Protein AF-A0A2R6CBZ7-F1 (afdb_monomer_lite)

Sequence (76 aa):
MVVRVRVRKGNPYKLRPKAGRRPKRMGVKQWTYKLSDKRIAEGRARAKYSNMRVSGSYLVGEDGLYKWYEVVLLRD

Secondary structure (DSSP, 8-state):
-EEEEEEE-SPPPPPPPSS---GGG---TT---SS-HHHHHHHHHHHH-TTSEEEEEEEEEE-SSEEEEEEEEE--

pLDDT: mean 95.0, std 4.03, range [72.31, 98.69]

InterPro domains:
  IPR000439 Large ribosomal subunit protein eL15 [PF00827] (1-74)
  IPR000439 Large ribosomal subunit protein eL15 [PTHR11847] (2-74)
  IPR000439 Large ribosomal subunit protein eL15 [SM01384] (1-75)
  IPR012678 Ribosomal protein uL23/eL15/eS24 core domain superfamily [SSF54189] (2-74)
  IPR024794 Large ribosomal subunit protein eL15 core domain superfamily [G3DSA:3.40.1120.10] (1-76)

Structure (mmCIF, N/CA/C/O backbone):
data_AF-A0A2R6CBZ7-F1
#
_entry.id   AF-A0A2R6CBZ7-F1
#
loop_
_atom_site.group_PDB
_atom_site.id
_atom_site.type_symbol
_atom_site.label_atom_id
_atom_site.label_alt_id
_atom_site.label_comp_id
_atom_site.label_asym_id
_atom_site.label_entity_id
_atom_site.label_seq_id
_atom_site.pdbx_PDB_ins_code
_atom_site.Cartn_x
_atom_site.Cartn_y
_atom_site.Cartn_z
_atom_site.occupancy
_atom_site.B_iso_or_equiv
_atom_site.auth_seq_id
_atom_site.auth_comp_id
_atom_site.auth_asym_id
_atom_site.auth_atom_id
_atom_site.pdbx_PDB_model_num
ATOM 1 N N . MET A 1 1 ? -17.840 -2.725 11.000 1.00 92.56 1 MET A N 1
ATOM 2 C CA . MET A 1 1 ? -16.877 -3.849 11.061 1.00 92.56 1 MET A CA 1
ATOM 3 C C . MET A 1 1 ? -15.466 -3.349 10.797 1.00 92.56 1 MET A C 1
ATOM 5 O O . MET A 1 1 ? -15.310 -2.264 10.247 1.00 92.56 1 MET A O 1
ATOM 9 N N . VAL A 1 2 ? -14.453 -4.141 11.144 1.00 96.88 2 VAL A N 1
ATOM 10 C CA . VAL A 1 2 ? -13.043 -3.841 10.858 1.00 96.88 2 VAL A CA 1
ATOM 11 C C . VAL A 1 2 ? -12.447 -5.003 10.074 1.00 96.88 2 VAL A C 1
ATOM 13 O O . VAL A 1 2 ? -12.698 -6.159 10.406 1.00 96.88 2 VAL A O 1
ATOM 16 N N . VAL A 1 3 ? -11.686 -4.710 9.018 1.00 97.94 3 VAL A N 1
ATOM 17 C CA . VAL A 1 3 ? -11.040 -5.734 8.186 1.00 97.94 3 VAL A CA 1
ATOM 18 C C . VAL A 1 3 ? -9.551 -5.470 8.048 1.00 97.94 3 VAL A C 1
ATOM 20 O O . VAL A 1 3 ? -9.131 -4.345 7.783 1.00 97.94 3 VAL A O 1
ATOM 23 N N . ARG A 1 4 ? -8.742 -6.522 8.189 1.00 98.19 4 ARG A N 1
ATOM 24 C CA . ARG A 1 4 ? -7.292 -6.444 8.003 1.00 98.19 4 ARG A CA 1
ATOM 25 C C . ARG A 1 4 ? -6.932 -6.651 6.534 1.00 98.19 4 ARG A C 1
ATOM 27 O O . ARG A 1 4 ? -7.289 -7.660 5.929 1.00 98.19 4 ARG A O 1
ATOM 34 N N . VAL A 1 5 ? -6.197 -5.704 5.963 1.00 98.44 5 VAL A N 1
ATOM 35 C CA . VAL A 1 5 ? -5.755 -5.708 4.566 1.00 98.44 5 VAL A CA 1
ATOM 36 C C . VAL A 1 5 ? -4.237 -5.631 4.512 1.00 98.44 5 VAL A C 1
ATOM 38 O O . VAL A 1 5 ? -3.623 -4.724 5.068 1.00 98.44 5 VAL A O 1
ATOM 41 N N . ARG A 1 6 ? -3.623 -6.571 3.793 1.00 97.88 6 ARG A N 1
ATOM 42 C CA . ARG A 1 6 ? -2.183 -6.580 3.524 1.00 97.88 6 ARG A CA 1
ATOM 43 C C . ARG A 1 6 ? -1.882 -5.859 2.212 1.00 97.88 6 ARG A C 1
ATOM 45 O O . ARG A 1 6 ? -2.515 -6.153 1.195 1.00 97.88 6 ARG A O 1
ATOM 52 N N . VAL A 1 7 ? -0.885 -4.979 2.199 1.00 97.25 7 VAL A N 1
ATOM 53 C CA . VAL A 1 7 ? -0.359 -4.290 1.008 1.00 97.25 7 VAL A CA 1
ATOM 54 C C . VAL A 1 7 ? 1.127 -4.609 0.869 1.00 97.25 7 VAL A C 1
ATOM 56 O O . VAL A 1 7 ? 1.855 -4.595 1.854 1.00 97.25 7 VAL A O 1
ATOM 59 N N . ARG A 1 8 ? 1.574 -4.956 -0.343 1.00 95.75 8 ARG A N 1
ATOM 60 C CA . ARG A 1 8 ? 2.987 -5.261 -0.620 1.00 95.75 8 ARG A CA 1
ATOM 61 C C . ARG A 1 8 ? 3.785 -3.963 -0.677 1.00 95.75 8 ARG A C 1
ATOM 63 O O . ARG A 1 8 ? 3.345 -3.023 -1.331 1.00 95.75 8 ARG A O 1
ATOM 70 N N . LYS A 1 9 ? 4.944 -3.940 -0.022 1.00 93.44 9 LYS A N 1
ATOM 71 C CA . LYS A 1 9 ? 5.899 -2.834 -0.071 1.00 93.44 9 LYS A CA 1
ATOM 72 C C . LYS A 1 9 ? 6.566 -2.748 -1.444 1.00 93.44 9 LYS A C 1
ATOM 74 O O . LYS A 1 9 ? 6.767 -3.754 -2.128 1.00 93.44 9 LYS A O 1
ATOM 79 N N . GLY A 1 10 ? 6.972 -1.532 -1.792 1.00 90.69 10 GLY A N 1
ATOM 80 C CA . GLY A 1 10 ? 7.765 -1.244 -2.979 1.00 90.69 10 GLY A CA 1
ATOM 81 C C . GLY A 1 10 ? 6.941 -0.834 -4.193 1.00 90.69 10 GLY A C 1
ATOM 82 O O . GLY A 1 10 ? 5.717 -0.701 -4.152 1.00 90.69 10 GLY A O 1
ATOM 83 N N . ASN A 1 11 ? 7.657 -0.601 -5.289 1.00 90.06 11 ASN A N 1
ATOM 84 C CA . ASN A 1 11 ? 7.056 -0.085 -6.504 1.00 90.06 11 ASN A CA 1
ATOM 85 C C . ASN A 1 11 ? 6.211 -1.150 -7.206 1.00 90.06 11 ASN A C 1
ATOM 87 O O . ASN A 1 11 ? 6.604 -2.319 -7.282 1.00 90.06 11 ASN A O 1
ATOM 91 N N . PRO A 1 12 ? 5.070 -0.755 -7.779 1.00 87.12 12 PRO A N 1
ATOM 92 C CA . PRO A 1 12 ? 4.320 -1.635 -8.651 1.00 87.12 12 PRO A CA 1
ATOM 93 C C . PRO A 1 12 ? 5.068 -1.998 -9.922 1.00 87.12 12 PRO A C 1
ATOM 95 O O . PRO A 1 12 ? 5.885 -1.249 -10.457 1.00 87.12 12 PRO A O 1
ATOM 98 N N . TYR A 1 13 ? 4.679 -3.143 -10.468 1.00 88.94 13 TYR A N 1
ATOM 99 C CA . TYR A 1 13 ? 5.091 -3.525 -11.799 1.00 88.94 13 TYR A CA 1
ATOM 100 C C . TYR A 1 13 ? 4.340 -2.695 -12.846 1.00 88.94 13 TYR A C 1
ATOM 102 O O . TYR A 1 13 ? 3.110 -2.712 -12.909 1.00 88.94 13 TYR A O 1
ATOM 110 N N . LYS A 1 14 ? 5.091 -2.001 -13.702 1.00 91.19 14 LYS A N 1
ATOM 111 C CA . LYS A 1 14 ? 4.573 -1.369 -14.916 1.00 91.19 14 LYS A CA 1
ATOM 112 C C . LYS A 1 14 ? 4.957 -2.213 -16.125 1.00 91.19 14 LYS A C 1
ATOM 114 O O . LYS A 1 14 ? 6.139 -2.477 -16.346 1.00 91.19 14 LYS A O 1
ATOM 119 N N . LEU A 1 15 ? 3.968 -2.578 -16.941 1.00 93.12 15 LEU A N 1
ATOM 120 C CA . LEU A 1 15 ? 4.206 -3.325 -18.174 1.00 93.12 15 LEU A CA 1
ATOM 121 C C . LEU A 1 15 ? 5.080 -2.513 -19.143 1.00 93.12 15 LEU A C 1
ATOM 123 O O . LEU A 1 15 ? 4.834 -1.326 -19.385 1.00 93.12 15 LEU A O 1
ATOM 127 N N . ARG A 1 16 ? 6.101 -3.160 -19.715 1.00 93.12 16 ARG A N 1
ATOM 128 C CA . ARG A 1 16 ? 6.978 -2.531 -20.708 1.00 93.12 16 ARG A CA 1
ATOM 129 C C . ARG A 1 16 ? 6.224 -2.317 -22.027 1.00 93.12 16 ARG A C 1
ATOM 131 O O . ARG A 1 16 ? 5.633 -3.270 -22.535 1.00 93.12 16 ARG A O 1
ATOM 138 N N . PRO A 1 17 ? 6.250 -1.099 -22.606 1.00 94.44 17 PRO A N 1
ATOM 139 C CA . PRO A 1 17 ? 5.686 -0.864 -23.933 1.00 94.44 17 PRO A CA 1
ATOM 140 C C . PRO A 1 17 ? 6.334 -1.778 -24.983 1.00 94.44 17 PRO A C 1
ATOM 142 O O . PRO A 1 17 ? 7.555 -1.924 -24.987 1.00 94.44 17 PRO A O 1
ATOM 145 N N . LYS A 1 18 ? 5.521 -2.369 -25.871 1.00 95.44 18 LYS A N 1
ATOM 146 C CA . LYS A 1 18 ? 5.997 -3.229 -26.974 1.00 95.44 18 LYS A CA 1
ATOM 147 C C . LYS A 1 18 ? 6.431 -2.435 -28.214 1.00 95.44 18 LYS A C 1
ATOM 149 O O . LYS A 1 18 ? 7.381 -2.816 -28.880 1.00 95.44 18 LYS A O 1
ATOM 154 N N . ALA A 1 19 ? 5.744 -1.332 -28.515 1.00 95.62 19 ALA A N 1
ATOM 155 C CA . ALA A 1 19 ? 6.044 -0.468 -29.658 1.00 95.62 19 ALA A CA 1
ATOM 156 C C . ALA A 1 19 ? 7.034 0.654 -29.301 1.00 95.62 19 ALA A C 1
ATOM 158 O O . ALA A 1 19 ? 7.205 0.999 -28.128 1.00 95.62 19 ALA A O 1
ATOM 159 N N . GLY A 1 20 ? 7.616 1.282 -30.328 1.00 95.62 20 GLY A N 1
ATOM 160 C CA . GLY A 1 20 ? 8.529 2.415 -30.182 1.00 95.62 20 GLY A CA 1
ATOM 161 C C . GLY A 1 20 ? 7.933 3.579 -29.376 1.00 95.62 20 GLY A C 1
ATOM 162 O O . GLY A 1 20 ? 6.777 3.989 -29.556 1.00 95.62 20 GLY A O 1
ATOM 163 N N . ARG A 1 21 ? 8.732 4.125 -28.454 1.00 96.62 21 ARG A N 1
ATOM 164 C CA . ARG A 1 21 ? 8.406 5.304 -27.638 1.00 96.62 21 ARG A CA 1
ATOM 165 C C . ARG A 1 21 ? 9.653 6.159 -27.446 1.00 96.62 21 ARG A C 1
ATOM 167 O O . ARG A 1 21 ? 10.767 5.648 -27.420 1.00 96.62 21 ARG A O 1
ATOM 174 N N . ARG A 1 22 ? 9.450 7.465 -27.230 1.00 97.00 22 ARG A N 1
ATOM 175 C CA . ARG A 1 22 ? 10.532 8.379 -26.825 1.00 97.00 22 ARG A CA 1
ATOM 176 C C . ARG A 1 22 ? 11.244 7.826 -25.576 1.00 97.00 22 ARG A C 1
ATOM 178 O O . ARG A 1 22 ? 10.527 7.376 -24.675 1.00 97.00 22 ARG A O 1
ATOM 185 N N . PRO A 1 23 ? 12.582 7.936 -25.454 1.00 94.00 23 PRO A N 1
ATOM 186 C CA . PRO A 1 23 ? 13.348 7.364 -24.338 1.00 94.00 23 PRO A CA 1
ATOM 187 C C . PRO A 1 23 ? 12.768 7.683 -22.951 1.00 94.00 23 PRO A C 1
ATOM 189 O O . PRO A 1 23 ? 12.588 6.786 -22.129 1.00 94.00 23 PRO A O 1
ATOM 192 N N . LYS A 1 24 ? 12.307 8.926 -22.734 1.00 94.81 24 LYS A N 1
ATOM 193 C CA . LYS A 1 24 ? 11.672 9.357 -21.473 1.00 94.81 24 LYS A CA 1
ATOM 194 C C . LYS A 1 24 ? 10.405 8.584 -21.068 1.00 94.81 24 LYS A C 1
ATOM 196 O O . LYS A 1 24 ? 9.988 8.650 -19.919 1.00 94.81 24 LYS A O 1
ATOM 201 N N . ARG A 1 25 ? 9.751 7.872 -21.995 1.00 93.56 25 ARG A N 1
ATOM 202 C CA . ARG A 1 25 ? 8.538 7.067 -21.745 1.00 93.56 25 ARG A CA 1
ATOM 203 C C . ARG A 1 25 ? 8.819 5.561 -21.641 1.00 93.56 25 ARG A C 1
ATOM 205 O O . ARG A 1 25 ? 7.885 4.808 -21.374 1.00 93.56 25 ARG A O 1
ATOM 212 N N . MET A 1 26 ? 10.070 5.128 -21.819 1.00 94.31 26 MET A N 1
ATOM 213 C CA . MET A 1 26 ? 10.471 3.713 -21.760 1.00 94.31 26 MET A CA 1
ATOM 214 C C . MET A 1 26 ? 10.756 3.203 -20.337 1.00 94.31 26 MET A C 1
ATOM 216 O O . MET A 1 26 ? 10.874 1.995 -20.131 1.00 94.31 26 MET A O 1
ATOM 220 N N . GLY A 1 27 ? 10.845 4.097 -19.347 1.00 91.94 27 GLY A N 1
ATOM 221 C CA . GLY A 1 27 ? 11.080 3.738 -17.947 1.00 91.94 27 GLY A CA 1
ATOM 222 C C . GLY A 1 27 ? 9.934 2.925 -17.326 1.00 91.94 27 GLY A C 1
ATOM 223 O O . GLY A 1 27 ? 8.760 3.314 -17.403 1.00 91.94 27 GLY A O 1
ATOM 224 N N . VAL A 1 28 ? 10.296 1.804 -16.689 1.00 93.31 28 VAL A N 1
ATOM 225 C CA . VAL A 1 28 ? 9.360 0.886 -16.005 1.00 93.31 28 VAL A CA 1
ATOM 226 C C . VAL A 1 28 ? 9.725 0.575 -14.552 1.00 93.31 28 VAL A C 1
ATOM 228 O O . VAL A 1 28 ? 8.823 0.451 -13.735 1.00 93.31 28 VAL A O 1
ATOM 231 N N . LYS A 1 29 ? 11.018 0.476 -14.204 1.00 89.62 29 LYS A N 1
ATOM 232 C CA . LYS A 1 29 ? 11.466 -0.004 -12.879 1.00 89.62 29 LYS A CA 1
ATOM 233 C C . LYS A 1 29 ? 11.212 0.990 -11.736 1.00 89.62 29 LYS A C 1
ATOM 235 O O . LYS A 1 29 ? 10.865 0.586 -10.635 1.00 89.62 29 LYS A O 1
ATOM 240 N N . GLN A 1 30 ? 11.376 2.287 -11.991 1.00 88.44 30 GLN A N 1
ATOM 241 C CA . GLN A 1 30 ? 11.215 3.350 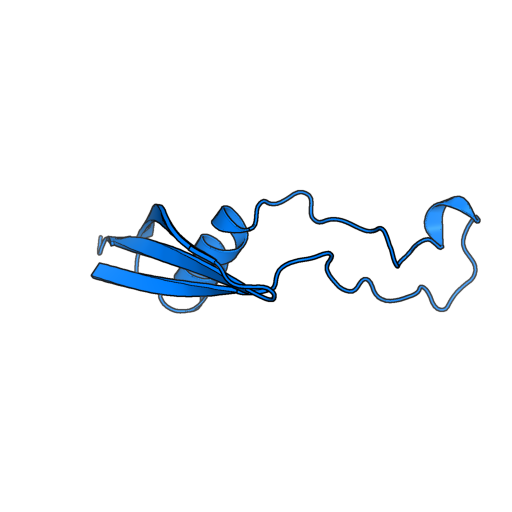-10.986 1.00 88.44 30 GLN A CA 1
ATOM 242 C C . GLN A 1 30 ? 9.837 4.022 -11.062 1.00 88.44 30 GLN A C 1
ATOM 244 O O . GLN A 1 30 ? 9.684 5.198 -10.750 1.00 88.44 30 GLN A O 1
ATOM 249 N N . TRP A 1 31 ? 8.825 3.303 -11.547 1.00 90.56 31 TRP A N 1
ATOM 250 C CA . TRP A 1 31 ? 7.476 3.842 -11.610 1.00 90.56 31 TRP A CA 1
ATOM 251 C C . TRP A 1 31 ? 6.771 3.654 -10.264 1.00 90.56 31 TRP A C 1
ATOM 253 O O . TRP A 1 31 ? 6.637 2.533 -9.782 1.00 90.56 31 TRP A O 1
ATOM 263 N N . THR A 1 32 ? 6.322 4.752 -9.665 1.00 90.50 32 THR A N 1
ATOM 264 C CA . THR A 1 32 ? 5.590 4.770 -8.396 1.00 90.50 32 THR A CA 1
ATOM 265 C C . THR A 1 32 ? 4.106 5.024 -8.635 1.00 90.50 32 THR A C 1
ATOM 267 O O . THR A 1 32 ? 3.706 5.697 -9.593 1.00 90.50 32 THR A O 1
ATOM 270 N N . TYR A 1 33 ? 3.262 4.503 -7.743 1.00 86.31 33 TYR A N 1
ATOM 271 C CA . TYR A 1 33 ? 1.872 4.936 -7.701 1.00 86.31 33 TYR A CA 1
ATOM 272 C C . TYR A 1 33 ? 1.782 6.387 -7.230 1.00 86.31 33 TYR A C 1
ATOM 274 O O . TYR A 1 33 ? 2.541 6.832 -6.376 1.00 86.31 33 TYR A O 1
ATOM 282 N N . LYS A 1 34 ? 0.775 7.101 -7.739 1.00 91.50 34 LYS A N 1
ATOM 283 C CA . LYS A 1 34 ? 0.343 8.382 -7.158 1.00 91.50 34 LYS A CA 1
ATOM 284 C C . LYS A 1 34 ? -0.493 8.198 -5.884 1.00 91.50 34 LYS A C 1
ATOM 286 O O . LYS A 1 34 ? -0.769 9.167 -5.189 1.00 91.50 34 LYS A O 1
ATOM 291 N N . LEU A 1 35 ? -0.952 6.973 -5.617 1.00 92.44 35 LEU A N 1
ATOM 292 C CA . LEU A 1 35 ? -1.741 6.625 -4.440 1.00 92.44 35 LEU A CA 1
ATOM 293 C C . LEU A 1 35 ? -0.838 6.099 -3.325 1.00 92.44 35 LEU A C 1
ATOM 295 O O . LEU A 1 35 ? 0.155 5.429 -3.593 1.00 92.44 35 LEU A O 1
ATOM 299 N N . SER A 1 36 ? -1.234 6.355 -2.080 1.00 94.38 36 SER A N 1
ATOM 300 C CA . SER A 1 36 ? -0.585 5.787 -0.901 1.00 94.38 36 SER A CA 1
ATOM 301 C C . SER A 1 36 ? -1.023 4.342 -0.646 1.00 94.38 36 SER A C 1
ATOM 303 O O . SER A 1 36 ? -2.148 3.954 -0.975 1.00 94.38 36 SER A O 1
ATOM 305 N N . ASP A 1 37 ? -0.168 3.569 0.028 1.00 95.44 37 ASP A N 1
ATOM 306 C CA . ASP A 1 37 ? -0.464 2.193 0.458 1.00 95.44 37 ASP A CA 1
ATOM 307 C C . ASP A 1 37 ? -1.771 2.105 1.265 1.00 95.44 37 ASP A C 1
ATOM 309 O O . ASP A 1 37 ? -2.567 1.186 1.070 1.00 95.44 37 ASP A O 1
ATOM 313 N N . LYS A 1 38 ? -2.041 3.115 2.104 1.00 96.50 38 LYS A N 1
ATOM 314 C CA . LYS A 1 38 ? -3.289 3.254 2.868 1.00 96.50 38 LYS A CA 1
ATOM 315 C C . LYS A 1 38 ? -4.520 3.305 1.951 1.00 96.50 38 LYS A C 1
ATOM 317 O O . LYS A 1 38 ? -5.457 2.533 2.135 1.00 96.50 38 LYS A O 1
ATOM 322 N N . ARG A 1 39 ? -4.499 4.145 0.906 1.00 97.12 39 ARG A N 1
ATOM 323 C CA . ARG A 1 39 ? -5.615 4.236 -0.058 1.00 97.12 39 ARG A CA 1
ATOM 324 C C . ARG A 1 39 ? -5.773 2.965 -0.889 1.00 97.12 39 ARG A C 1
ATOM 326 O O . ARG A 1 39 ? -6.890 2.606 -1.254 1.00 97.12 39 ARG A O 1
ATOM 333 N N . ILE A 1 40 ? -4.673 2.269 -1.178 1.00 96.88 40 ILE A N 1
ATOM 334 C CA . ILE A 1 40 ? -4.717 0.956 -1.835 1.00 96.88 40 ILE A CA 1
ATOM 335 C C . ILE A 1 40 ? -5.420 -0.062 -0.926 1.00 96.88 40 ILE A C 1
ATOM 337 O O . ILE A 1 40 ? -6.252 -0.832 -1.408 1.00 96.88 40 ILE A O 1
ATOM 341 N N . ALA A 1 41 ? -5.131 -0.057 0.379 1.00 98.06 41 ALA A N 1
ATOM 342 C CA . ALA A 1 41 ? -5.796 -0.928 1.344 1.00 98.06 41 ALA A CA 1
ATOM 343 C C . ALA A 1 41 ? -7.308 -0.656 1.425 1.00 98.06 41 ALA A C 1
ATOM 345 O O . ALA A 1 41 ? -8.108 -1.588 1.334 1.00 98.06 41 ALA A O 1
ATOM 346 N N . GLU A 1 42 ? -7.700 0.615 1.511 1.00 98.00 42 GLU A N 1
ATOM 347 C CA . GLU A 1 42 ? -9.104 1.047 1.513 1.00 98.00 42 GLU A CA 1
ATOM 348 C C . GLU A 1 42 ? -9.836 0.628 0.230 1.00 98.00 42 GLU A C 1
ATOM 350 O O . GLU A 1 42 ? -10.939 0.085 0.290 1.00 98.00 42 GLU A O 1
ATOM 355 N N . GLY A 1 43 ? -9.203 0.805 -0.935 1.00 97.69 43 GLY A N 1
ATOM 356 C CA . GLY A 1 43 ? -9.754 0.368 -2.219 1.00 97.69 43 GLY A CA 1
ATOM 357 C C . GLY A 1 43 ? -9.960 -1.148 -2.295 1.00 97.69 43 GLY A C 1
ATOM 358 O O . GLY A 1 43 ? -11.004 -1.600 -2.761 1.00 97.69 43 GLY A O 1
ATOM 359 N N . ARG A 1 44 ? -9.008 -1.943 -1.781 1.00 97.62 44 ARG A N 1
ATOM 360 C CA . ARG A 1 44 ? -9.140 -3.411 -1.693 1.00 97.62 44 ARG A CA 1
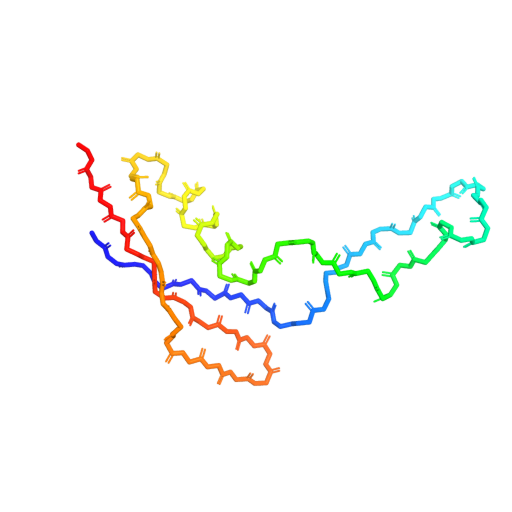ATOM 361 C C . ARG A 1 44 ? -10.294 -3.827 -0.781 1.00 97.62 44 ARG A C 1
ATOM 363 O O . ARG A 1 44 ? -11.041 -4.734 -1.139 1.00 97.62 44 ARG A O 1
ATOM 370 N N . ALA A 1 45 ? -10.450 -3.168 0.368 1.00 97.94 45 ALA A N 1
ATOM 371 C CA . ALA A 1 45 ? -11.559 -3.424 1.283 1.00 97.94 45 ALA A CA 1
ATOM 372 C C . ALA A 1 45 ? -12.909 -3.096 0.628 1.00 97.94 45 ALA A C 1
ATOM 374 O O . ALA A 1 45 ? -13.807 -3.934 0.647 1.00 97.94 45 ALA A O 1
ATOM 375 N N . ARG A 1 46 ? -13.023 -1.933 -0.026 1.00 97.19 46 ARG A N 1
ATOM 376 C CA . ARG A 1 46 ? -14.234 -1.519 -0.752 1.00 97.19 46 ARG A CA 1
ATOM 377 C C . ARG A 1 46 ? -14.593 -2.470 -1.894 1.00 97.19 46 ARG A C 1
ATOM 379 O O . ARG A 1 46 ? -15.763 -2.767 -2.088 1.00 97.19 46 ARG A O 1
ATOM 386 N N . ALA A 1 47 ? -13.602 -2.955 -2.642 1.00 97.00 47 ALA A N 1
ATOM 387 C CA . ALA A 1 47 ? -13.838 -3.906 -3.726 1.00 97.00 47 ALA A CA 1
ATOM 388 C C . ALA A 1 47 ? -14.365 -5.257 -3.213 1.00 97.00 47 ALA A C 1
ATOM 390 O O . ALA A 1 47 ? -15.191 -5.877 -3.874 1.00 97.00 47 ALA A O 1
ATOM 391 N N . LYS A 1 48 ? -13.904 -5.708 -2.037 1.00 97.00 48 LYS A N 1
ATOM 392 C CA . LYS A 1 48 ? -14.346 -6.970 -1.425 1.00 97.00 48 LYS A CA 1
ATOM 393 C C . LYS A 1 48 ? -15.700 -6.854 -0.714 1.00 97.00 48 LYS A C 1
ATOM 395 O O . LYS A 1 48 ? -16.479 -7.798 -0.759 1.00 97.00 48 LYS A O 1
ATOM 400 N N . TYR A 1 49 ? -15.967 -5.724 -0.062 1.00 95.94 49 TYR A N 1
ATOM 401 C CA . TYR A 1 49 ? -17.193 -5.457 0.699 1.00 95.94 49 TYR A CA 1
ATOM 402 C C . TYR A 1 49 ? -17.931 -4.268 0.082 1.00 95.94 49 TYR A C 1
ATOM 404 O O . TYR A 1 49 ? -17.968 -3.172 0.640 1.00 95.94 49 TYR A O 1
ATOM 412 N N . SER A 1 50 ? -18.468 -4.480 -1.118 1.00 94.25 50 SER A N 1
ATOM 413 C CA . SER A 1 50 ? -19.058 -3.427 -1.954 1.00 94.25 50 SER A CA 1
ATOM 414 C C . SER A 1 50 ? -20.341 -2.821 -1.381 1.00 94.25 50 SER A C 1
ATOM 416 O O . SER A 1 50 ? -20.654 -1.673 -1.679 1.00 94.25 50 SER A O 1
ATOM 418 N N . ASN A 1 51 ? -21.052 -3.563 -0.532 1.00 95.19 51 ASN A N 1
ATOM 419 C CA . ASN A 1 51 ? -22.256 -3.135 0.180 1.00 95.19 51 ASN A CA 1
ATOM 420 C C . ASN A 1 51 ? -21.967 -2.339 1.468 1.00 95.19 51 ASN A C 1
ATOM 422 O O . ASN A 1 51 ? -22.868 -2.146 2.280 1.00 95.19 51 ASN A O 1
ATOM 426 N N . MET A 1 52 ? -20.713 -1.947 1.703 1.00 95.75 52 MET A N 1
ATOM 427 C CA . MET A 1 52 ? -20.297 -1.226 2.903 1.00 95.75 52 MET A CA 1
ATOM 428 C C . MET A 1 52 ? -19.472 0.005 2.544 1.00 95.75 52 MET A C 1
ATOM 430 O O . MET A 1 52 ? -18.732 0.031 1.556 1.00 95.75 52 MET A O 1
ATOM 434 N N . ARG A 1 53 ? -19.555 1.029 3.391 1.00 96.25 53 ARG A N 1
ATOM 435 C CA . ARG A 1 53 ? -18.842 2.290 3.205 1.00 96.25 53 ARG A CA 1
ATOM 436 C C . ARG A 1 53 ? -17.554 2.313 4.018 1.00 96.25 53 ARG A C 1
ATOM 438 O O . ARG A 1 53 ? -17.550 2.045 5.218 1.00 96.25 53 ARG A O 1
ATOM 445 N N . VAL A 1 54 ? -16.443 2.669 3.372 1.00 97.56 54 VAL A N 1
ATOM 446 C CA . VAL A 1 54 ? -15.158 2.902 4.052 1.00 97.56 54 VAL A CA 1
ATOM 447 C C . VAL A 1 54 ? -15.235 4.215 4.824 1.00 97.56 54 VAL A C 1
ATOM 449 O O . VAL A 1 54 ? -15.444 5.266 4.223 1.00 97.56 54 VAL A O 1
ATOM 452 N N . SER A 1 55 ? -15.045 4.152 6.143 1.00 96.75 55 SER A N 1
ATOM 453 C CA . SER A 1 55 ? -14.967 5.340 7.002 1.00 96.75 55 SER A CA 1
ATOM 454 C C . SER A 1 55 ? -13.530 5.825 7.185 1.00 96.75 55 SER A C 1
ATOM 456 O O . SER A 1 55 ? -13.292 7.022 7.296 1.00 96.75 55 SER A O 1
ATOM 458 N N . GLY A 1 56 ? -12.569 4.903 7.242 1.00 96.81 56 GLY A N 1
ATOM 459 C CA . GLY A 1 56 ? -11.162 5.223 7.458 1.00 96.81 56 GLY A CA 1
ATOM 460 C C . GLY A 1 56 ? -10.312 3.976 7.657 1.00 96.81 56 GLY A C 1
ATOM 461 O O . GLY A 1 56 ? -10.813 2.851 7.632 1.00 96.81 56 GLY A O 1
ATOM 462 N N . SER A 1 57 ? -9.011 4.174 7.852 1.00 98.25 57 SER A N 1
ATOM 463 C CA . SER A 1 57 ? -8.070 3.085 8.112 1.00 98.25 57 SER A CA 1
ATOM 464 C C . SER A 1 57 ? -6.832 3.541 8.887 1.00 98.25 57 SER A C 1
ATOM 466 O O . SER A 1 57 ? -6.468 4.725 8.860 1.00 98.25 57 SER A O 1
ATOM 468 N N . TYR A 1 58 ? -6.168 2.597 9.554 1.00 98.19 58 TYR A N 1
ATOM 469 C CA . TYR A 1 58 ? -4.924 2.817 10.297 1.00 98.19 58 TYR A CA 1
ATOM 470 C C . TYR A 1 58 ? -3.919 1.680 10.077 1.00 98.19 58 TYR A C 1
ATOM 472 O O . TYR A 1 58 ? -4.289 0.566 9.705 1.00 98.19 58 TYR A O 1
ATOM 480 N N . LEU A 1 59 ? -2.630 1.9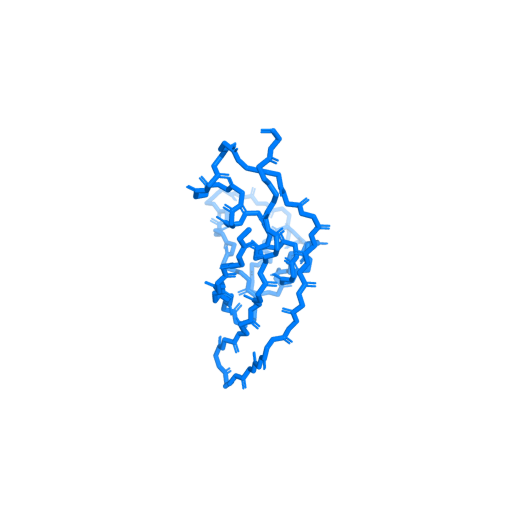94 10.244 1.00 98.06 59 LEU A N 1
ATOM 481 C CA . LEU A 1 59 ? -1.538 1.025 10.152 1.00 98.06 59 LEU A CA 1
ATOM 482 C C . LEU A 1 59 ? -1.513 0.182 11.430 1.00 98.06 59 LEU A C 1
ATOM 484 O O . LEU A 1 59 ? -1.574 0.730 12.524 1.00 98.06 59 LEU A O 1
ATOM 488 N N . VAL A 1 60 ? -1.396 -1.132 11.276 1.00 98.12 60 VAL A N 1
ATOM 489 C CA . VAL A 1 60 ? -1.294 -2.079 12.398 1.00 98.12 60 VAL A CA 1
ATOM 490 C C . VAL A 1 60 ? 0.147 -2.528 12.603 1.00 98.12 60 VAL A C 1
ATOM 492 O O . VAL A 1 60 ? 0.588 -2.747 13.723 1.00 98.12 60 VAL A O 1
ATOM 495 N N . GLY A 1 61 ? 0.891 -2.670 11.510 1.00 98.00 61 GLY A N 1
ATOM 496 C CA . GLY A 1 61 ? 2.276 -3.101 11.551 1.00 98.00 61 GLY A CA 1
ATOM 497 C C . GLY A 1 61 ? 2.836 -3.317 10.157 1.00 98.00 61 GLY A C 1
A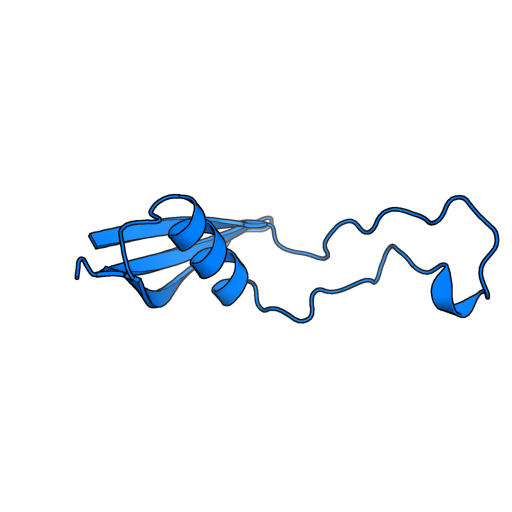TOM 498 O O . GLY A 1 61 ? 2.127 -3.223 9.147 1.00 98.00 61 GLY A O 1
ATOM 499 N N . GLU A 1 62 ? 4.126 -3.612 10.110 1.00 98.00 62 GLU A N 1
ATOM 500 C CA . GLU A 1 62 ? 4.846 -3.872 8.877 1.00 98.00 62 GLU A CA 1
ATOM 501 C C . GLU A 1 62 ? 6.013 -4.836 9.087 1.00 98.00 62 GLU A C 1
ATOM 503 O O . GLU A 1 62 ? 6.581 -4.914 10.171 1.00 98.00 62 GLU A O 1
ATOM 508 N N . ASP A 1 63 ? 6.363 -5.563 8.030 1.00 96.94 63 ASP A N 1
ATOM 509 C CA . ASP A 1 63 ? 7.543 -6.423 7.963 1.00 96.94 63 ASP A CA 1
ATOM 510 C C . ASP A 1 63 ? 8.411 -6.006 6.762 1.00 96.94 63 ASP A C 1
ATOM 512 O O . ASP A 1 63 ? 8.205 -4.942 6.169 1.00 96.94 63 ASP A O 1
ATOM 516 N N . GLY A 1 64 ? 9.394 -6.818 6.371 1.00 96.56 64 GLY A N 1
ATOM 517 C CA . GLY A 1 64 ? 10.251 -6.504 5.224 1.00 96.56 64 GLY A CA 1
ATOM 518 C C . GLY A 1 64 ? 9.511 -6.384 3.881 1.00 96.56 64 GLY A C 1
ATOM 519 O O . GLY A 1 64 ? 9.964 -5.664 2.994 1.00 96.56 64 GLY A O 1
ATOM 520 N N . LEU A 1 65 ? 8.362 -7.044 3.710 1.00 96.19 65 LEU A N 1
ATOM 521 C CA . LEU A 1 65 ? 7.691 -7.198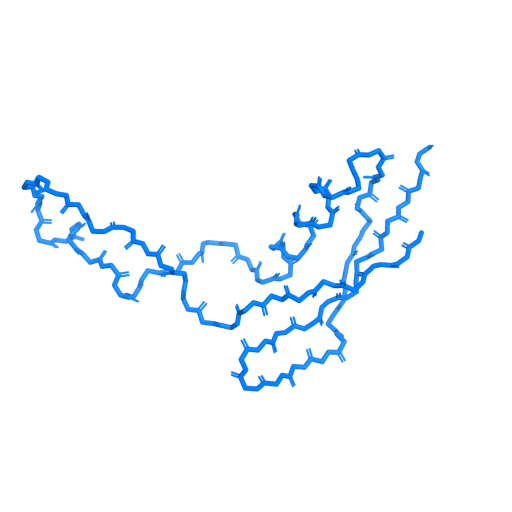 2.413 1.00 96.19 65 LEU A CA 1
ATOM 522 C C . LEU A 1 65 ? 6.303 -6.557 2.350 1.00 96.19 65 LEU A C 1
ATOM 524 O O . LEU A 1 65 ? 5.804 -6.284 1.255 1.00 96.19 65 LEU A O 1
ATOM 528 N N . TYR A 1 66 ? 5.665 -6.314 3.487 1.00 97.88 66 TYR A N 1
ATOM 529 C CA . TYR A 1 66 ? 4.258 -5.975 3.588 1.00 97.88 66 TYR A CA 1
ATOM 530 C C . TYR A 1 66 ? 3.979 -4.947 4.685 1.00 97.88 66 TYR A C 1
ATOM 532 O O . TYR A 1 66 ? 4.689 -4.819 5.679 1.00 97.88 66 TYR A O 1
ATOM 540 N N . LYS A 1 67 ? 2.887 -4.213 4.481 1.00 97.88 67 LYS A N 1
ATOM 541 C CA . LYS A 1 67 ? 2.219 -3.379 5.479 1.00 97.88 67 LYS A CA 1
ATOM 542 C C . LYS A 1 67 ? 0.814 -3.916 5.698 1.00 97.88 67 LYS A C 1
ATOM 544 O O . LYS A 1 67 ? 0.151 -4.316 4.734 1.00 97.88 67 LYS A O 1
ATOM 549 N N . TRP A 1 68 ? 0.345 -3.891 6.937 1.00 98.44 68 TRP A N 1
ATOM 550 C CA . TRP A 1 68 ? -1.020 -4.265 7.284 1.00 98.44 68 TRP A CA 1
ATOM 551 C C . TRP A 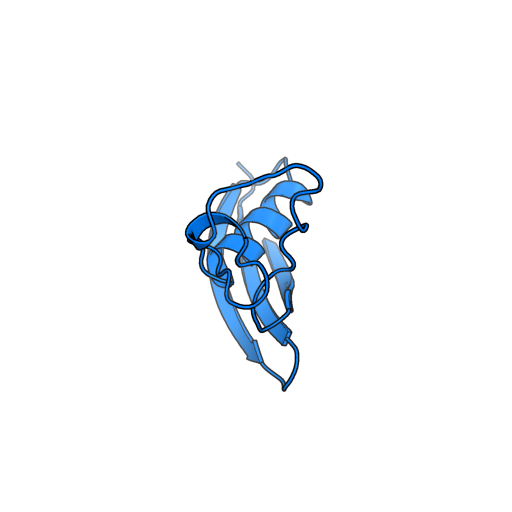1 68 ? -1.789 -3.054 7.771 1.00 98.44 68 TRP A C 1
ATOM 553 O O . TRP A 1 68 ? -1.350 -2.340 8.669 1.00 98.44 68 TRP A O 1
ATOM 563 N N . TYR A 1 69 ? -2.961 -2.862 7.182 1.00 98.62 69 TYR A N 1
ATOM 564 C CA . TYR A 1 69 ? -3.906 -1.834 7.575 1.00 98.62 69 TYR A CA 1
ATOM 565 C C . TYR A 1 69 ? -5.172 -2.485 8.103 1.00 98.62 69 TYR A C 1
ATOM 567 O O . TYR A 1 69 ? -5.631 -3.489 7.555 1.00 98.62 69 TYR A O 1
ATOM 575 N N . GLU A 1 70 ? -5.761 -1.886 9.123 1.00 98.69 70 GLU A N 1
ATOM 576 C CA . GLU A 1 70 ? -7.136 -2.159 9.514 1.00 98.69 70 GLU A CA 1
ATOM 577 C C . GLU A 1 70 ? -8.035 -1.077 8.929 1.00 98.69 70 GLU A C 1
ATOM 579 O O . GLU A 1 70 ? -7.798 0.118 9.104 1.00 98.69 70 GLU A O 1
ATOM 584 N N . VAL A 1 71 ? -9.033 -1.508 8.157 1.00 98.56 71 VAL A N 1
ATOM 585 C CA . VAL A 1 71 ? -9.991 -0.638 7.474 1.00 98.56 71 VAL A CA 1
ATOM 586 C C . VAL A 1 71 ? -11.331 -0.742 8.186 1.00 98.56 71 VAL A C 1
ATOM 588 O O . VAL A 1 71 ? -11.887 -1.834 8.326 1.00 98.56 71 VAL A O 1
ATOM 591 N N . VAL A 1 72 ? -11.848 0.403 8.622 1.00 98.12 72 VAL A N 1
ATOM 592 C CA . VAL A 1 72 ? -13.139 0.528 9.294 1.00 98.12 72 VAL A CA 1
ATOM 593 C C . VAL A 1 72 ? -14.227 0.711 8.242 1.00 98.12 72 VAL A C 1
ATOM 595 O O . VAL A 1 72 ? -14.185 1.632 7.420 1.00 98.12 72 VAL A O 1
ATOM 598 N N . LEU A 1 73 ? -15.207 -0.185 8.282 1.00 97.56 73 LEU A N 1
ATOM 599 C CA . LEU A 1 73 ? -16.331 -0.249 7.359 1.00 97.56 73 LEU A CA 1
ATOM 600 C C . LEU A 1 73 ? -17.634 -0.061 8.131 1.00 97.56 73 LEU A C 1
ATOM 602 O O . LEU A 1 73 ? -17.866 -0.723 9.148 1.00 97.56 73 LEU A O 1
ATOM 606 N N . LEU A 1 74 ? -18.491 0.812 7.625 1.00 96.69 74 LEU A N 1
ATOM 607 C CA . LEU A 1 74 ? -19.824 1.069 8.152 1.00 96.69 74 LEU A CA 1
ATOM 608 C C . LEU A 1 74 ? -20.855 0.454 7.207 1.00 96.69 74 LEU A C 1
ATOM 610 O O . LEU A 1 74 ? -20.648 0.416 5.991 1.00 96.69 74 LEU A O 1
ATOM 614 N N . ARG A 1 75 ? -21.928 -0.083 7.784 1.00 89.12 75 ARG A N 1
ATOM 615 C CA . ARG A 1 75 ? -23.125 -0.437 7.027 1.00 89.12 75 ARG A CA 1
ATOM 616 C C . ARG A 1 75 ? -23.983 0.820 7.006 1.00 89.12 75 ARG A C 1
ATOM 618 O O . ARG A 1 75 ? -24.148 1.424 8.066 1.00 89.12 75 ARG A O 1
ATOM 625 N N . ASP A 1 76 ? -24.406 1.222 5.820 1.00 72.31 76 ASP A N 1
ATOM 626 C CA . ASP A 1 76 ? -25.446 2.237 5.691 1.00 72.31 76 ASP A CA 1
ATOM 627 C C . ASP A 1 76 ? -26.819 1.604 5.988 1.00 72.31 76 ASP A C 1
ATOM 629 O O . ASP A 1 76 ? -26.944 0.360 5.827 1.00 72.31 76 ASP A O 1
#

Organism: NCBI:txid1978158

Radius of gyration: 16.08 Å; chains: 1; bounding box: 39×17×43 Å

Foldseek 3Di:
DKDKFKDWDDADFDDADPDDDDPVPRDTRPDHDPDDSQVVRQVVVCVVCVQWDWPGKDWPDDDPTITMIMTDTHHD